Protein AF-A0A382U7K1-F1 (afdb_monomer_lite)

Sequence (110 aa):
MDHVDDGGIMKIWDPHFHIWDVSQTTTSGHDPEQLFAPEGNPVYTLERYEKDMAIEGFELTGGAFVEAVSVCHVDDDGPSFEACCLAETSWTSKEMDGSDLEYRIVASAS

Secondary structure (DSSP, 8-state):
---------EEEEEEEE--EE-STT--S-S-TTTS--GGG-SEE-HHHHHHHT--TTEEEEEEEEE--HHHH-TT--HHHHHHHHHHHHHHHHHHHTT-SSEEEEE-S--

pLDDT: mean 89.63, std 11.43, range [42.97, 98.0]

Radius of gyration: 16.62 Å; chains: 1; bounding box: 44×28×50 Å

Organism: NCBI:txid408172

Foldseek 3Di:
DDPPPPLAQAEDAAAEDEWAALDPPDLQLAQSVQDDAVVPNRGRAPVNVLVVVPDPSYDYQEYEYEDCLCVRCVPDDDPSSQSSQVSNVVVNVVSVVVDPHDYHYPTPHD

Structure (mmCIF, N/CA/C/O backbone):
data_AF-A0A382U7K1-F1
#
_entry.id   AF-A0A382U7K1-F1
#
loop_
_atom_site.group_PDB
_atom_site.id
_atom_site.type_symbol
_atom_site.label_atom_id
_atom_site.label_alt_id
_atom_site.label_comp_id
_atom_site.label_asym_id
_atom_site.label_entity_id
_atom_site.label_seq_id
_atom_site.pdbx_PDB_ins_code
_atom_site.Cartn_x
_atom_site.Cartn_y
_atom_site.Cartn_z
_atom_site.occupancy
_atom_site.B_iso_or_equiv
_atom_site.auth_seq_id
_atom_site.auth_comp_id
_atom_site.auth_asym_id
_atom_site.auth_atom_id
_atom_site.pdbx_PDB_model_num
ATOM 1 N N . MET A 1 1 ? -25.778 -19.905 31.784 1.00 43.69 1 MET A N 1
ATOM 2 C CA . MET A 1 1 ? -24.937 -18.705 31.951 1.00 43.69 1 MET A CA 1
ATOM 3 C C . MET A 1 1 ? -24.908 -18.100 30.571 1.00 43.69 1 MET A C 1
ATOM 5 O O . MET A 1 1 ? -24.118 -18.522 29.737 1.00 43.69 1 MET A O 1
ATOM 9 N N . ASP A 1 2 ? -25.930 -17.302 30.293 1.00 42.97 2 ASP A N 1
ATOM 10 C CA . ASP A 1 2 ? -26.210 -16.796 28.955 1.00 42.97 2 ASP A CA 1
ATOM 11 C C . ASP A 1 2 ? -25.107 -15.801 28.592 1.00 42.97 2 ASP A C 1
ATOM 13 O O . ASP A 1 2 ? -24.891 -14.827 29.314 1.00 42.97 2 ASP A O 1
ATOM 17 N N . HIS A 1 3 ? -24.341 -16.096 27.540 1.00 52.91 3 HIS A N 1
ATOM 18 C CA . HIS A 1 3 ? -23.464 -15.101 26.935 1.00 52.91 3 HIS A CA 1
ATOM 19 C C . HIS A 1 3 ? -24.367 -14.088 26.240 1.00 52.91 3 HIS A C 1
ATOM 21 O O . HIS A 1 3 ? -24.995 -14.389 25.228 1.00 52.91 3 HIS A O 1
ATOM 27 N N . VAL A 1 4 ? -24.466 -12.907 26.838 1.00 51.25 4 VAL A N 1
ATOM 28 C CA . VAL A 1 4 ? -24.929 -11.712 26.146 1.00 51.25 4 VAL A CA 1
ATOM 29 C C . VAL A 1 4 ? -23.795 -11.341 25.196 1.00 51.25 4 VAL A C 1
ATOM 31 O O . VAL A 1 4 ? -22.720 -10.955 25.650 1.00 51.25 4 VAL A O 1
ATOM 34 N N . ASP A 1 5 ? -24.014 -11.553 23.902 1.00 57.94 5 ASP A N 1
ATOM 35 C CA . ASP A 1 5 ? -23.188 -10.983 22.840 1.00 57.94 5 ASP A CA 1
ATOM 36 C C . ASP A 1 5 ? -23.487 -9.477 22.845 1.00 57.94 5 ASP A C 1
ATOM 38 O O . ASP A 1 5 ? -24.468 -9.006 22.266 1.00 57.94 5 ASP A O 1
ATOM 42 N N . ASP A 1 6 ? -22.763 -8.741 23.688 1.00 54.47 6 ASP A N 1
ATOM 43 C CA . ASP A 1 6 ? -22.776 -7.283 23.667 1.00 54.47 6 ASP A CA 1
ATOM 44 C C . ASP A 1 6 ? -22.215 -6.911 22.299 1.00 54.47 6 ASP A C 1
ATOM 46 O O . ASP A 1 6 ? -21.104 -7.338 22.003 1.00 54.47 6 ASP A O 1
ATOM 50 N N . GLY A 1 7 ? -23.000 -6.231 21.456 1.00 61.44 7 GLY A N 1
ATOM 51 C CA . GLY A 1 7 ? -22.703 -5.917 20.051 1.00 61.44 7 GLY A CA 1
ATOM 52 C C . GLY A 1 7 ? -21.448 -5.058 19.867 1.00 61.44 7 GLY A C 1
ATOM 53 O O . GLY A 1 7 ? -21.519 -3.911 19.432 1.00 61.44 7 GLY A O 1
ATOM 54 N N . GLY A 1 8 ? -20.306 -5.607 20.258 1.00 74.69 8 GLY A N 1
ATOM 55 C CA . GLY A 1 8 ? -19.006 -4.990 20.317 1.00 74.69 8 GLY A CA 1
ATOM 56 C C . GLY A 1 8 ? -18.363 -5.034 18.949 1.00 74.69 8 GLY A C 1
ATOM 57 O O . GLY A 1 8 ? -18.418 -6.034 18.237 1.00 74.69 8 GLY A O 1
ATOM 58 N N . ILE A 1 9 ? -17.743 -3.918 18.594 1.00 90.50 9 ILE A N 1
ATOM 59 C CA . ILE A 1 9 ? -17.032 -3.781 17.334 1.00 90.50 9 ILE A CA 1
ATOM 60 C C . ILE A 1 9 ? -15.829 -4.733 17.344 1.00 90.50 9 ILE A C 1
ATOM 62 O O . ILE A 1 9 ? -14.986 -4.680 18.245 1.00 90.50 9 ILE A O 1
ATOM 66 N N . MET A 1 10 ? -15.749 -5.611 16.347 1.00 93.88 10 MET A N 1
ATOM 67 C CA . MET A 1 10 ? -14.627 -6.521 16.160 1.00 93.88 10 MET A CA 1
ATOM 68 C C . MET A 1 10 ? -13.462 -5.775 15.512 1.00 93.88 10 MET A C 1
ATOM 70 O O . MET A 1 10 ? -13.532 -5.349 14.361 1.00 93.88 10 MET A O 1
ATOM 74 N N . LYS A 1 11 ? -12.356 -5.646 16.243 1.00 95.12 11 LYS A N 1
ATOM 75 C CA . LYS A 1 11 ? -11.125 -5.064 15.703 1.00 95.12 11 LYS A CA 1
ATOM 76 C C . LYS A 1 11 ? -10.462 -6.044 14.736 1.00 95.12 11 LYS A C 1
ATOM 78 O O . LYS A 1 11 ? -10.222 -7.194 15.101 1.00 95.12 11 LYS A O 1
ATOM 83 N N . ILE A 1 12 ? -10.142 -5.575 13.535 1.00 95.38 12 ILE A N 1
ATOM 84 C CA . ILE A 1 12 ? -9.416 -6.321 12.506 1.00 95.38 12 ILE A CA 1
ATOM 85 C C . ILE A 1 12 ? -8.080 -5.638 12.247 1.00 95.38 12 ILE A C 1
ATOM 87 O O . ILE A 1 12 ? -7.998 -4.419 12.119 1.00 95.38 12 ILE A O 1
ATOM 91 N N . TRP A 1 13 ? -7.034 -6.443 12.133 1.00 97.44 13 TRP A N 1
ATOM 92 C CA . TRP A 1 13 ? -5.769 -6.050 11.528 1.00 97.44 13 TRP A CA 1
ATOM 93 C C . TRP A 1 13 ? -5.607 -6.907 10.274 1.00 97.44 13 TRP A C 1
ATOM 95 O O . TRP A 1 13 ? -5.593 -8.133 10.396 1.00 97.44 13 TRP A O 1
ATOM 105 N N . ASP A 1 14 ? -5.587 -6.295 9.090 1.00 97.62 14 ASP A N 1
ATOM 106 C CA . ASP A 1 14 ? -5.581 -7.044 7.829 1.00 97.62 14 ASP A CA 1
ATOM 107 C C . ASP A 1 14 ? -4.165 -7.557 7.530 1.00 97.62 14 ASP A C 1
ATOM 109 O O . ASP A 1 14 ? -3.274 -6.757 7.245 1.00 97.62 14 ASP A O 1
ATOM 113 N N . PRO A 1 15 ? -3.907 -8.874 7.598 1.00 96.94 15 PRO A N 1
ATOM 114 C CA . PRO A 1 15 ? -2.559 -9.391 7.437 1.00 96.94 15 PRO A CA 1
ATOM 115 C C . PRO A 1 15 ? -2.042 -9.352 6.001 1.00 96.94 15 PRO A C 1
ATOM 117 O O . PRO A 1 15 ? -0.864 -9.650 5.803 1.00 96.94 15 PRO A O 1
ATOM 120 N N . HIS A 1 16 ? -2.890 -9.057 5.015 1.00 97.19 16 HIS A N 1
ATOM 121 C CA . HIS A 1 16 ? -2.497 -9.066 3.615 1.00 97.19 16 HIS A CA 1
ATOM 122 C C . HIS A 1 16 ? -3.456 -8.220 2.781 1.00 97.19 16 HIS A C 1
ATOM 124 O O . HIS A 1 16 ? -4.501 -8.699 2.344 1.00 97.19 16 HIS A O 1
ATOM 130 N N . PHE A 1 17 ? -3.022 -7.015 2.425 1.00 96.31 17 PHE A N 1
ATOM 131 C CA . PHE A 1 17 ? -3.714 -6.187 1.440 1.00 96.31 17 PHE A CA 1
ATOM 132 C C . PHE A 1 17 ? -2.754 -5.615 0.393 1.00 96.31 17 PHE A C 1
ATOM 134 O O . PHE A 1 17 ? -1.529 -5.670 0.533 1.00 96.31 17 PHE A O 1
ATOM 141 N N . HIS A 1 18 ? -3.341 -5.053 -0.663 1.00 95.38 18 HIS A N 1
ATOM 142 C CA . HIS A 1 18 ? -2.631 -4.383 -1.743 1.00 95.38 18 HIS A CA 1
ATOM 143 C C . HIS A 1 18 ? -3.318 -3.063 -2.090 1.00 95.38 18 HIS A C 1
ATOM 145 O O . HIS A 1 18 ? -4.544 -2.960 -2.064 1.00 95.38 18 HIS A O 1
ATOM 151 N N . ILE A 1 19 ? -2.506 -2.088 -2.473 1.00 95.69 19 ILE A N 1
ATOM 152 C CA . ILE A 1 19 ? -2.892 -0.813 -3.079 1.00 95.69 19 ILE A CA 1
ATOM 153 C C . ILE A 1 19 ? -2.011 -0.591 -4.305 1.00 95.69 19 ILE A C 1
ATOM 155 O O . ILE A 1 19 ? -0.894 -1.112 -4.360 1.00 95.69 19 ILE A O 1
ATOM 159 N N . TRP A 1 20 ? -2.521 0.107 -5.316 1.00 95.44 20 TRP A N 1
ATOM 160 C CA . TRP A 1 20 ? -1.814 0.234 -6.590 1.00 95.44 20 TRP A CA 1
ATOM 161 C C . TRP A 1 20 ? -2.320 1.391 -7.450 1.00 95.44 20 TRP A C 1
ATOM 163 O O . TRP A 1 20 ? -3.441 1.880 -7.291 1.00 95.44 20 TRP A O 1
ATOM 173 N N . ASP A 1 21 ? -1.496 1.789 -8.418 1.00 95.25 21 ASP A N 1
ATOM 174 C CA . ASP A 1 21 ? -1.821 2.775 -9.446 1.00 95.25 21 ASP A CA 1
ATOM 175 C C . ASP A 1 21 ? -1.578 2.158 -10.832 1.00 95.25 21 ASP A C 1
ATOM 177 O O . ASP A 1 21 ? -0.434 1.926 -11.216 1.00 95.25 21 ASP A O 1
ATOM 181 N N . VAL A 1 22 ? -2.649 1.902 -11.592 1.00 94.50 22 VAL A N 1
ATOM 182 C CA . VAL A 1 22 ? -2.589 1.430 -12.991 1.00 94.50 22 VAL A CA 1
ATOM 183 C C . VAL A 1 22 ? -2.773 2.554 -14.021 1.00 94.50 22 VAL A C 1
ATOM 185 O O . VAL A 1 22 ? -3.117 2.311 -15.179 1.00 94.50 22 VAL A O 1
ATOM 188 N N . SER A 1 23 ? -2.598 3.818 -13.629 1.00 94.38 23 SER A N 1
ATOM 189 C CA . SER A 1 23 ? -2.627 4.937 -14.572 1.00 94.38 23 SER A CA 1
ATOM 190 C C . SER A 1 23 ? -1.428 4.897 -15.530 1.00 94.38 23 SER A C 1
ATOM 192 O O . SER A 1 23 ? -0.366 4.361 -15.223 1.00 94.38 23 SER A O 1
ATOM 194 N N . GLN A 1 24 ? -1.562 5.523 -16.705 1.00 88.44 24 GLN A N 1
ATOM 195 C CA . GLN A 1 24 ? -0.493 5.550 -17.721 1.00 88.44 24 GLN A CA 1
ATOM 196 C C . GLN A 1 24 ? 0.809 6.217 -17.246 1.00 88.44 24 GLN A C 1
ATOM 198 O O . GLN A 1 24 ? 1.850 6.049 -17.873 1.00 88.44 24 GLN A O 1
ATOM 203 N N . THR A 1 25 ? 0.748 7.011 -16.178 1.00 88.81 25 THR A N 1
ATOM 204 C CA . THR A 1 25 ? 1.889 7.741 -15.611 1.00 88.81 25 THR A CA 1
ATOM 205 C C . THR A 1 25 ? 2.275 7.213 -14.232 1.00 88.81 25 THR A C 1
ATOM 207 O O . THR A 1 25 ? 2.865 7.953 -13.444 1.00 88.81 25 THR A O 1
ATOM 210 N N . THR A 1 26 ? 1.898 5.970 -13.921 1.00 91.44 26 THR A N 1
ATOM 211 C CA . THR A 1 26 ? 2.148 5.362 -12.616 1.00 91.44 26 THR A CA 1
ATOM 212 C C . THR A 1 26 ? 3.635 5.333 -12.275 1.00 91.44 26 THR A C 1
ATOM 214 O O . THR A 1 26 ? 4.507 5.146 -13.124 1.00 91.44 26 THR A O 1
ATOM 217 N N . THR A 1 27 ? 3.913 5.529 -10.990 1.00 91.25 27 THR A N 1
ATOM 218 C CA . THR A 1 27 ? 5.245 5.352 -10.390 1.00 91.25 27 THR A CA 1
ATOM 219 C C . THR A 1 27 ? 5.224 4.287 -9.300 1.00 91.25 27 THR A C 1
ATOM 221 O O . THR A 1 27 ? 6.185 4.171 -8.546 1.00 91.25 27 THR A O 1
ATOM 224 N N . SER A 1 28 ? 4.127 3.526 -9.213 1.00 90.62 28 SER A N 1
ATOM 225 C CA . SER A 1 28 ? 3.937 2.519 -8.171 1.00 90.62 28 SER A CA 1
ATOM 226 C C . SER A 1 28 ? 4.763 1.255 -8.388 1.00 90.62 28 SER A C 1
ATOM 228 O O . SER A 1 28 ? 4.867 0.479 -7.466 1.00 90.62 28 SER A O 1
ATOM 230 N N . GLY A 1 29 ? 5.409 1.053 -9.541 1.00 89.81 29 GLY A N 1
ATOM 231 C CA . GLY A 1 29 ? 6.297 -0.098 -9.765 1.00 89.81 29 GLY A CA 1
ATOM 232 C C . GLY A 1 29 ? 5.590 -1.387 -10.194 1.00 89.81 29 GLY A C 1
ATOM 233 O O . GLY A 1 29 ? 6.251 -2.288 -10.701 1.00 89.81 29 GLY A O 1
ATOM 234 N N . HIS A 1 30 ? 4.266 -1.470 -10.071 1.00 88.56 30 HIS A N 1
ATOM 235 C CA 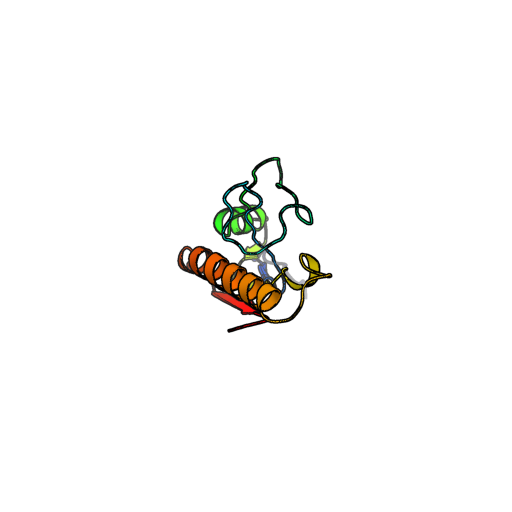. HIS A 1 30 ? 3.461 -2.617 -10.503 1.00 88.56 30 HIS A CA 1
ATOM 236 C C . HIS A 1 30 ? 3.350 -2.656 -12.028 1.00 88.56 30 HIS A C 1
ATOM 238 O O . HIS A 1 30 ? 3.447 -1.622 -12.693 1.00 88.56 30 HIS A O 1
ATOM 244 N N . ASP A 1 31 ? 3.091 -3.841 -12.582 1.00 88.31 31 ASP A N 1
ATOM 245 C CA . ASP A 1 31 ? 2.697 -3.968 -13.986 1.00 88.31 31 ASP A CA 1
ATOM 246 C C . ASP A 1 31 ? 1.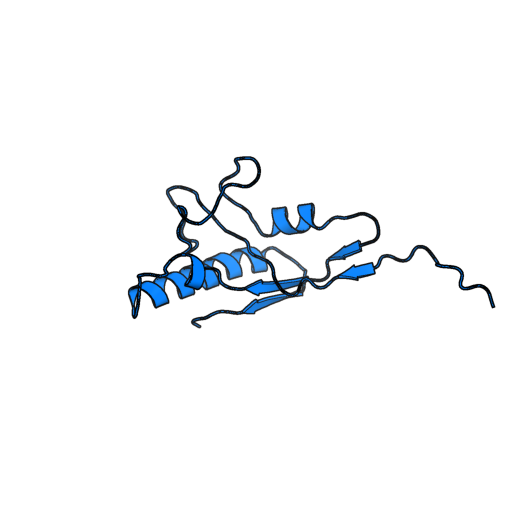191 -3.659 -14.111 1.00 88.31 31 ASP A C 1
ATOM 248 O O . ASP A 1 31 ? 0.361 -4.431 -13.610 1.00 88.31 31 ASP A O 1
ATOM 252 N N . PRO A 1 32 ? 0.798 -2.546 -14.765 1.00 86.00 32 PRO A N 1
ATOM 253 C CA . PRO A 1 32 ? -0.606 -2.203 -14.941 1.00 86.00 32 PRO A CA 1
ATOM 254 C C . PRO A 1 32 ? -1.377 -3.206 -15.811 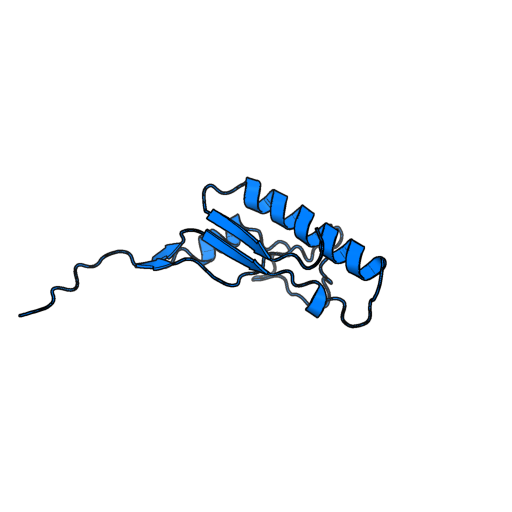1.00 86.00 32 PRO A C 1
ATOM 256 O O . PRO A 1 32 ? -2.605 -3.195 -15.763 1.00 86.00 32 PRO A O 1
ATOM 259 N N . GLU A 1 33 ? -0.705 -4.063 -16.590 1.00 88.19 33 GLU A N 1
ATOM 260 C CA . GLU A 1 33 ? -1.355 -5.101 -17.399 1.00 88.19 33 GLU A CA 1
ATOM 261 C C . GLU A 1 33 ? -1.773 -6.332 -16.575 1.00 88.19 33 GLU A C 1
ATOM 263 O O . GLU A 1 33 ? -2.718 -7.025 -16.962 1.00 88.19 33 GLU A O 1
ATOM 268 N N . GLN A 1 34 ? -1.131 -6.587 -15.425 1.00 88.81 34 GLN A N 1
ATOM 269 C CA . GLN A 1 34 ? -1.501 -7.689 -14.518 1.00 88.81 34 GLN A CA 1
ATOM 270 C C . GLN A 1 34 ? -2.586 -7.301 -13.506 1.00 88.81 34 GLN A C 1
ATOM 272 O O . GLN A 1 34 ? -3.209 -8.168 -12.888 1.00 88.81 34 GLN A O 1
ATOM 277 N N . LEU A 1 35 ? -2.817 -6.002 -13.318 1.00 89.44 35 LEU A N 1
ATOM 278 C CA . LEU A 1 35 ? -3.774 -5.459 -12.358 1.00 89.44 35 LEU A CA 1
ATOM 279 C C . LEU A 1 35 ? -4.993 -4.861 -13.065 1.00 89.44 35 LEU A C 1
ATOM 281 O O . LEU A 1 35 ? -5.098 -4.825 -14.288 1.00 89.44 35 LEU A O 1
ATOM 285 N N . PHE A 1 36 ? -5.971 -4.411 -12.283 1.00 91.06 36 PHE A N 1
ATOM 286 C CA . PHE A 1 36 ? -7.188 -3.799 -12.811 1.00 91.06 36 PHE A CA 1
ATOM 287 C C . PHE A 1 36 ? -7.530 -2.519 -12.057 1.00 91.06 36 PHE A C 1
ATOM 289 O O . PHE A 1 36 ? -7.047 -2.286 -10.956 1.00 91.06 36 PHE A O 1
ATOM 296 N N . ALA A 1 37 ? -8.385 -1.691 -12.651 1.00 93.56 37 ALA A N 1
ATOM 297 C CA . ALA A 1 37 ? -8.937 -0.493 -12.028 1.00 93.56 37 ALA A CA 1
ATOM 298 C C . ALA A 1 37 ? -10.256 -0.847 -11.314 1.00 93.56 37 ALA A C 1
ATOM 300 O O . ALA A 1 37 ? -11.271 -1.020 -12.006 1.00 93.56 37 ALA A O 1
ATOM 301 N N . PRO A 1 38 ? -10.303 -0.971 -9.970 1.00 91.50 38 PRO A N 1
ATOM 302 C CA . PRO A 1 38 ? -11.546 -1.282 -9.275 1.00 91.50 38 PRO A CA 1
ATOM 303 C C . PRO A 1 38 ? -12.576 -0.187 -9.553 1.00 91.50 38 PRO A C 1
ATOM 305 O O . PRO A 1 38 ? -12.306 1.003 -9.362 1.00 91.50 38 PRO A O 1
ATOM 308 N N . GLU A 1 39 ? -13.751 -0.588 -10.042 1.00 92.56 39 GLU A N 1
ATOM 309 C CA . GLU A 1 39 ? -14.840 0.318 -10.448 1.00 92.56 39 GLU A CA 1
ATOM 310 C C . GLU A 1 39 ? -14.427 1.353 -11.514 1.00 92.56 39 GLU A C 1
ATOM 312 O O . GLU A 1 39 ? -15.011 2.429 -11.622 1.00 92.56 39 GLU A O 1
ATOM 317 N N . GLY A 1 40 ? -13.400 1.045 -12.312 1.00 93.56 40 GLY A N 1
ATOM 318 C CA . GLY A 1 40 ? -12.894 1.934 -13.357 1.00 93.56 40 GLY A CA 1
ATOM 319 C C . GLY A 1 40 ? -12.041 3.101 -12.853 1.00 93.56 40 GLY A C 1
ATOM 320 O O . GLY A 1 40 ? -11.655 3.942 -13.663 1.00 93.56 40 GLY A O 1
ATOM 321 N N . ASN A 1 41 ? -11.714 3.163 -11.558 1.00 93.81 41 ASN A N 1
ATOM 322 C CA . ASN A 1 41 ? -10.747 4.128 -11.038 1.00 93.81 41 ASN A CA 1
ATOM 323 C C . ASN A 1 41 ? -9.338 3.498 -11.035 1.00 93.81 41 ASN A C 1
ATOM 325 O O . ASN A 1 41 ? -9.133 2.496 -10.345 1.00 93.81 41 ASN A O 1
ATOM 329 N N . PRO A 1 42 ? -8.384 4.054 -11.808 1.00 94.94 42 PRO A N 1
ATOM 330 C CA . PRO A 1 42 ? -7.056 3.473 -11.985 1.00 94.94 42 PRO A CA 1
ATOM 331 C C . PRO A 1 42 ? -6.166 3.565 -10.744 1.00 94.94 42 PRO A C 1
ATOM 333 O O . PRO A 1 42 ? -5.152 2.880 -10.700 1.00 94.94 42 PRO A O 1
ATOM 336 N N . VAL A 1 43 ? -6.522 4.382 -9.749 1.00 96.12 43 VAL A N 1
ATOM 337 C CA . VAL A 1 43 ? -5.746 4.516 -8.512 1.00 96.12 43 VAL A CA 1
ATOM 338 C C . VAL A 1 43 ? -6.553 3.943 -7.353 1.00 96.12 43 VAL A C 1
ATOM 340 O O . VAL A 1 43 ? -7.602 4.474 -6.972 1.00 96.12 43 VAL A O 1
ATOM 343 N N . TYR A 1 44 ? -6.067 2.839 -6.800 1.00 96.19 44 TYR A N 1
ATOM 344 C CA . TYR A 1 44 ? -6.593 2.221 -5.593 1.00 96.19 44 TYR A CA 1
ATOM 345 C C . TYR A 1 44 ? -5.696 2.621 -4.419 1.00 96.19 44 TYR A C 1
ATOM 347 O O . TYR A 1 44 ? -4.683 1.979 -4.160 1.00 96.19 44 TYR A O 1
ATOM 355 N N . THR A 1 45 ? -6.036 3.748 -3.786 1.00 96.25 45 THR A N 1
ATOM 356 C CA . THR A 1 45 ? -5.285 4.374 -2.684 1.00 96.25 45 THR A CA 1
ATOM 357 C C . THR A 1 45 ? -5.541 3.693 -1.344 1.00 96.25 45 THR A C 1
ATOM 359 O O . THR A 1 45 ? -6.540 2.987 -1.177 1.00 96.25 45 THR A O 1
ATOM 362 N N . LEU A 1 46 ? -4.696 3.984 -0.350 1.00 97.56 46 LEU A N 1
ATOM 363 C CA . LEU A 1 46 ? -4.931 3.537 1.027 1.00 97.56 46 LEU A CA 1
ATOM 364 C C . LEU A 1 46 ? -6.251 4.077 1.590 1.00 97.56 46 LEU A C 1
ATOM 366 O O . LEU A 1 46 ? -7.029 3.322 2.162 1.00 97.56 46 LEU A O 1
ATOM 370 N N . GLU A 1 47 ? -6.549 5.358 1.354 1.00 96.69 47 GLU A N 1
ATOM 371 C CA . GLU A 1 47 ? -7.808 5.984 1.788 1.00 96.69 47 GLU A CA 1
ATOM 372 C C . GLU A 1 47 ? -9.034 5.247 1.224 1.00 96.69 47 GLU A C 1
ATOM 374 O O . GLU A 1 47 ? -10.066 5.117 1.885 1.00 96.69 47 GLU A O 1
ATOM 379 N N . ARG A 1 48 ? -8.947 4.775 -0.025 1.00 96.25 48 ARG A N 1
ATOM 380 C CA . ARG A 1 48 ? -10.034 4.015 -0.641 1.00 96.25 48 ARG A CA 1
ATOM 381 C C . ARG A 1 48 ? -10.157 2.631 -0.020 1.00 96.25 48 ARG A C 1
ATOM 383 O O . ARG A 1 48 ? -11.264 2.250 0.340 1.00 96.25 48 ARG A O 1
ATOM 390 N N . TYR A 1 49 ? -9.039 1.936 0.160 1.00 96.75 49 TYR A N 1
ATOM 391 C CA . TYR A 1 49 ? -9.013 0.657 0.860 1.00 96.75 49 TYR A CA 1
ATOM 392 C C . TYR A 1 49 ? -9.632 0.761 2.267 1.00 96.75 49 TYR A C 1
ATOM 394 O O . TYR A 1 49 ? -10.491 -0.040 2.620 1.00 96.75 49 TYR A O 1
ATOM 402 N N . GLU A 1 50 ? -9.292 1.789 3.047 1.00 97.06 50 GLU A N 1
ATOM 403 C CA . GLU A 1 50 ? -9.869 2.004 4.382 1.00 97.06 50 GLU A CA 1
ATOM 404 C C . GLU A 1 50 ? -11.388 2.215 4.349 1.00 97.06 50 GLU A C 1
ATOM 406 O O . GLU A 1 50 ? -12.104 1.704 5.212 1.00 97.06 50 GLU A O 1
ATOM 411 N N . LYS A 1 51 ? -11.899 2.932 3.338 1.00 95.56 51 LYS A N 1
ATOM 412 C CA . LYS A 1 51 ? -13.347 3.089 3.121 1.00 95.56 51 LYS A CA 1
ATOM 413 C C . LYS A 1 51 ? -14.013 1.768 2.760 1.00 95.56 51 LYS A C 1
ATOM 415 O O . LYS A 1 51 ? -15.101 1.497 3.262 1.00 95.56 51 LYS A O 1
ATOM 420 N N . ASP A 1 52 ? -13.369 0.951 1.935 1.00 94.56 52 ASP A N 1
ATOM 421 C CA . ASP A 1 52 ? -13.887 -0.365 1.551 1.00 94.56 52 ASP A CA 1
ATOM 422 C C . ASP A 1 52 ? -13.896 -1.336 2.749 1.00 94.56 52 ASP A C 1
ATOM 424 O O . ASP A 1 52 ? -14.771 -2.196 2.852 1.00 94.56 52 ASP A O 1
ATOM 428 N N . MET A 1 53 ? -12.990 -1.137 3.713 1.00 95.00 53 MET A N 1
ATOM 429 C CA . MET A 1 53 ? -12.927 -1.880 4.976 1.00 95.00 53 MET A CA 1
ATOM 430 C C . MET A 1 53 ? -13.859 -1.342 6.074 1.00 95.00 53 MET A C 1
ATOM 432 O O . MET A 1 53 ? -13.947 -1.943 7.149 1.00 95.00 53 MET A O 1
ATOM 436 N N . ALA A 1 54 ? -14.593 -0.250 5.830 1.00 93.06 54 ALA A N 1
ATOM 437 C CA . ALA A 1 54 ? -15.563 0.313 6.771 1.00 93.06 54 ALA A CA 1
ATOM 438 C C . ALA A 1 54 ? -16.865 -0.515 6.807 1.00 93.06 54 ALA A C 1
ATOM 440 O O . ALA A 1 54 ? -17.930 -0.083 6.359 1.00 93.06 54 ALA A O 1
ATOM 441 N N . ILE A 1 55 ? -16.769 -1.732 7.345 1.00 90.50 55 ILE A N 1
ATOM 442 C CA . ILE A 1 55 ? -17.853 -2.716 7.422 1.00 90.50 55 ILE A CA 1
ATOM 443 C C . ILE A 1 55 ? -18.531 -2.634 8.795 1.00 90.50 55 ILE A C 1
ATOM 445 O O . ILE A 1 55 ? -17.870 -2.583 9.832 1.00 90.50 55 ILE A O 1
ATOM 449 N N . GLU A 1 56 ? -19.866 -2.654 8.822 1.00 92.88 56 GLU A N 1
ATOM 450 C CA . GLU A 1 56 ? -20.633 -2.646 10.073 1.00 92.88 56 GLU A CA 1
ATOM 451 C C . GLU A 1 56 ? -20.219 -3.808 10.992 1.00 92.88 56 GLU A C 1
ATOM 453 O O . GLU A 1 56 ? -20.134 -4.961 10.569 1.00 92.88 56 GLU A O 1
ATOM 458 N N . GLY A 1 57 ? -19.960 -3.492 12.263 1.00 93.31 57 GLY A N 1
ATOM 459 C CA . GLY A 1 57 ? -19.498 -4.462 13.257 1.00 93.31 57 GLY A CA 1
ATOM 460 C C . GLY A 1 57 ? -17.985 -4.686 13.273 1.00 93.31 57 GLY A C 1
ATOM 461 O O . GLY A 1 57 ? -17.513 -5.411 14.147 1.00 93.31 57 GLY A O 1
ATOM 462 N N . PHE A 1 58 ? -17.223 -4.035 12.388 1.00 93.31 58 PHE A N 1
ATOM 463 C CA . PHE A 1 58 ? -15.767 -4.139 12.331 1.00 93.31 58 PHE A CA 1
ATOM 464 C C . PHE A 1 58 ? -15.071 -2.775 12.429 1.00 93.31 58 PHE A C 1
ATOM 466 O O . PHE A 1 58 ? -15.600 -1.747 12.015 1.00 93.31 58 PHE A O 1
ATOM 473 N N . GLU A 1 59 ? -13.863 -2.776 12.987 1.00 95.25 59 GLU A N 1
ATOM 474 C CA . GLU A 1 59 ? -12.957 -1.623 13.036 1.00 95.25 59 GLU A CA 1
ATOM 475 C C . GLU A 1 59 ? -11.599 -2.060 12.494 1.00 95.25 59 GLU A C 1
ATOM 477 O O . GLU A 1 59 ? -10.928 -2.897 13.104 1.00 95.25 59 GLU A O 1
ATOM 482 N N . LEU A 1 60 ? -11.186 -1.499 11.358 1.00 97.12 60 LEU A N 1
ATOM 483 C CA . LEU A 1 60 ? -9.832 -1.681 10.849 1.00 97.12 60 LEU A CA 1
ATOM 484 C C . LEU A 1 60 ? -8.844 -0.943 11.763 1.00 97.12 60 LEU A C 1
ATOM 486 O O . LEU A 1 60 ? -9.017 0.232 12.068 1.00 97.12 60 LEU A O 1
ATOM 490 N N . THR A 1 61 ? -7.798 -1.642 12.190 1.00 97.12 61 THR A N 1
ATOM 491 C CA . THR A 1 61 ? -6.759 -1.114 13.093 1.00 97.12 61 THR A CA 1
ATOM 492 C C . THR A 1 61 ? -5.401 -0.943 12.413 1.00 97.12 61 THR A C 1
ATOM 494 O O . THR A 1 61 ? -4.468 -0.416 13.014 1.00 97.12 61 THR A O 1
ATOM 497 N N . GLY A 1 62 ? -5.292 -1.378 11.159 1.00 97.75 62 GLY A N 1
ATOM 498 C CA . GLY A 1 62 ? -4.065 -1.385 10.376 1.00 97.75 62 GLY A CA 1
ATOM 499 C C . GLY A 1 62 ? -3.972 -2.645 9.523 1.00 97.75 62 GLY A C 1
ATOM 500 O O . GLY A 1 62 ? -4.958 -3.367 9.343 1.00 97.75 62 GLY A O 1
ATOM 501 N N . GLY A 1 63 ? -2.774 -2.932 9.026 1.00 97.81 63 GLY A N 1
ATOM 502 C CA . GLY A 1 63 ? -2.539 -4.139 8.246 1.00 97.81 63 GLY A CA 1
ATOM 503 C C . GLY A 1 63 ? -1.115 -4.297 7.736 1.00 97.81 63 GLY A C 1
ATOM 504 O O . GLY A 1 63 ? -0.252 -3.449 7.971 1.00 97.81 63 GLY A O 1
ATOM 505 N N . ALA A 1 64 ? -0.870 -5.381 7.012 1.00 98.00 64 ALA A N 1
ATOM 506 C CA . ALA A 1 64 ? 0.352 -5.593 6.258 1.00 98.00 64 ALA A CA 1
ATOM 507 C C . ALA A 1 64 ? 0.083 -5.467 4.760 1.00 98.00 64 ALA A C 1
ATOM 509 O O . ALA A 1 64 ? -0.623 -6.275 4.156 1.00 98.00 64 ALA A O 1
ATOM 510 N N . PHE A 1 65 ? 0.703 -4.452 4.169 1.00 96.94 65 PHE A N 1
ATOM 511 C CA . PHE A 1 65 ? 0.860 -4.373 2.734 1.00 96.94 65 PHE A CA 1
ATOM 512 C C . PHE A 1 65 ? 1.905 -5.398 2.304 1.00 96.94 65 PHE A C 1
ATOM 514 O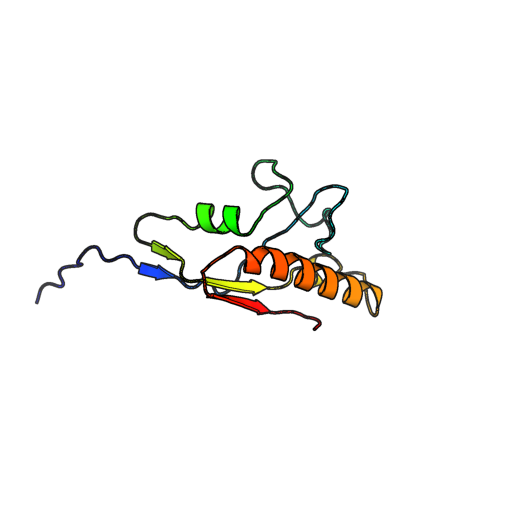 O . PHE A 1 65 ? 3.010 -5.431 2.856 1.00 96.94 65 PHE A O 1
ATOM 521 N N . VAL A 1 66 ? 1.564 -6.206 1.306 1.00 94.62 66 VAL A N 1
ATOM 522 C CA . VAL A 1 66 ? 2.483 -7.169 0.697 1.00 94.62 66 VAL A CA 1
ATOM 523 C C . VAL A 1 66 ? 2.769 -6.716 -0.726 1.00 94.62 66 VAL A C 1
ATOM 525 O O . VAL A 1 66 ? 1.847 -6.451 -1.488 1.00 94.62 66 VAL A O 1
ATOM 528 N N . GLU A 1 67 ? 4.044 -6.621 -1.082 1.00 90.69 67 GLU A N 1
ATOM 529 C CA . GLU A 1 67 ? 4.472 -6.223 -2.423 1.00 90.69 67 GLU A CA 1
ATOM 530 C C . GLU A 1 67 ? 3.914 -7.168 -3.510 1.00 90.69 67 GLU A C 1
ATOM 532 O O . GLU A 1 67 ? 3.965 -8.395 -3.373 1.00 90.69 67 GLU A O 1
ATOM 537 N N . ALA A 1 68 ? 3.382 -6.604 -4.596 1.00 87.94 68 ALA A N 1
ATOM 538 C CA . ALA A 1 68 ? 2.815 -7.335 -5.726 1.00 87.94 68 ALA A CA 1
ATOM 539 C C . ALA A 1 68 ? 3.789 -7.493 -6.912 1.00 87.94 68 ALA A C 1
ATOM 541 O O . ALA A 1 68 ? 3.486 -8.261 -7.832 1.00 87.94 68 ALA A O 1
ATOM 542 N N . VAL A 1 69 ? 4.962 -6.837 -6.904 1.00 84.19 69 VAL A N 1
ATOM 543 C CA . VAL A 1 69 ? 5.977 -6.896 -7.982 1.00 84.19 69 VAL A CA 1
ATOM 544 C C . VAL A 1 69 ? 6.307 -8.328 -8.408 1.00 84.19 69 VAL A C 1
ATOM 546 O O . VAL A 1 69 ? 6.383 -8.598 -9.603 1.00 84.19 69 VAL A O 1
ATOM 549 N N . SER A 1 70 ? 6.428 -9.270 -7.467 1.00 73.75 70 SER A N 1
ATOM 550 C CA . SER A 1 70 ? 6.728 -10.682 -7.778 1.00 73.75 70 SER A CA 1
ATOM 551 C C . SER A 1 70 ? 5.667 -11.392 -8.633 1.00 73.75 70 SER A C 1
ATOM 553 O O . SER A 1 70 ? 5.980 -12.359 -9.323 1.00 73.75 70 SER A O 1
ATOM 555 N N . VAL A 1 71 ? 4.421 -10.914 -8.605 1.00 79.38 71 VAL A N 1
ATOM 556 C CA . VAL A 1 71 ? 3.318 -11.406 -9.445 1.00 79.38 71 VAL A CA 1
ATOM 557 C C . VAL A 1 71 ? 3.218 -10.603 -10.743 1.00 79.38 71 VAL A C 1
ATOM 559 O O . VAL A 1 71 ? 2.773 -11.130 -11.758 1.00 79.38 71 VAL A O 1
ATOM 562 N N . CYS A 1 72 ? 3.643 -9.339 -10.715 1.00 81.56 72 CYS A N 1
ATOM 563 C CA . CYS A 1 72 ? 3.572 -8.423 -11.849 1.00 81.56 72 CYS A CA 1
ATOM 564 C C . CYS A 1 72 ? 4.689 -8.647 -12.878 1.00 81.56 72 CYS A C 1
ATOM 566 O O . CYS A 1 72 ? 4.448 -8.578 -14.074 1.00 81.56 72 CYS A O 1
ATOM 568 N N . HIS A 1 73 ? 5.903 -8.935 -12.413 1.00 84.50 73 HIS A N 1
ATOM 569 C CA . HIS A 1 73 ? 7.120 -8.929 -13.227 1.00 84.50 73 HIS A CA 1
ATOM 570 C C . HIS A 1 73 ? 7.766 -10.315 -13.271 1.00 84.50 73 HIS A C 1
ATOM 572 O O . HIS A 1 73 ? 8.945 -10.481 -12.973 1.00 84.50 73 HIS A O 1
ATOM 578 N N . VAL A 1 74 ? 6.973 -11.339 -13.600 1.00 83.44 74 VAL A N 1
ATOM 579 C CA . VAL A 1 74 ? 7.390 -12.757 -13.532 1.00 83.44 74 VAL A CA 1
ATOM 580 C C . VAL A 1 74 ? 8.559 -13.121 -14.455 1.00 83.44 74 VAL A C 1
ATOM 582 O O . VAL A 1 74 ? 9.237 -14.117 -14.204 1.00 83.44 74 VAL A O 1
ATOM 585 N N . ASP A 1 75 ? 8.779 -12.329 -15.505 1.00 86.25 75 ASP A N 1
ATOM 586 C CA . ASP A 1 75 ? 9.839 -12.526 -16.498 1.00 86.25 75 ASP A CA 1
ATOM 587 C C . ASP A 1 75 ? 11.055 -11.604 -16.278 1.00 86.25 75 ASP A C 1
ATOM 589 O O . ASP A 1 75 ? 12.068 -11.765 -16.963 1.00 86.25 75 ASP A O 1
ATOM 593 N N . ASP A 1 76 ? 10.981 -10.667 -15.326 1.00 84.56 76 ASP A N 1
ATOM 594 C CA . ASP A 1 76 ? 12.083 -9.757 -15.009 1.00 84.56 76 ASP A CA 1
ATOM 595 C C . ASP A 1 76 ? 12.952 -10.313 -13.877 1.00 84.56 76 ASP A C 1
ATOM 597 O O . ASP A 1 76 ? 12.477 -10.929 -12.922 1.00 84.56 76 ASP A O 1
ATOM 601 N N . ASP A 1 77 ? 14.253 -10.037 -13.946 1.00 84.88 77 ASP A N 1
ATOM 602 C CA . ASP A 1 77 ? 15.206 -10.390 -12.904 1.00 84.88 77 ASP A CA 1
ATOM 603 C C . ASP A 1 77 ? 16.233 -9.278 -12.641 1.00 84.88 77 ASP A C 1
ATOM 605 O O . ASP A 1 77 ? 16.339 -8.272 -13.349 1.00 84.88 77 ASP A O 1
ATOM 609 N N . GLY A 1 78 ? 16.986 -9.440 -11.552 1.00 86.88 78 GLY A N 1
ATOM 610 C CA . GLY A 1 78 ? 18.109 -8.565 -11.240 1.00 86.88 78 GLY A CA 1
ATOM 611 C C . GLY A 1 78 ? 17.705 -7.092 -11.049 1.00 86.88 78 GLY A C 1
ATOM 612 O O . GLY A 1 78 ? 16.710 -6.810 -10.381 1.00 86.88 78 GLY A O 1
ATOM 613 N N . PRO A 1 79 ? 18.485 -6.130 -11.581 1.00 91.12 79 PRO A N 1
ATOM 614 C CA . PRO A 1 79 ? 18.290 -4.712 -11.277 1.00 91.12 79 PRO A CA 1
ATOM 615 C C . PRO A 1 79 ? 16.957 -4.105 -11.735 1.00 91.12 79 PRO A C 1
ATOM 617 O O . PRO A 1 79 ? 16.525 -3.120 -11.140 1.00 91.12 79 PRO A O 1
ATOM 620 N N . SER A 1 80 ? 16.318 -4.626 -12.792 1.00 88.94 80 SER A N 1
ATOM 621 C CA . SER A 1 80 ? 15.012 -4.104 -13.228 1.00 88.94 80 SER A CA 1
ATOM 622 C C . SER A 1 80 ? 13.917 -4.495 -12.243 1.00 88.94 80 SER A C 1
ATOM 624 O O . SER A 1 80 ? 13.166 -3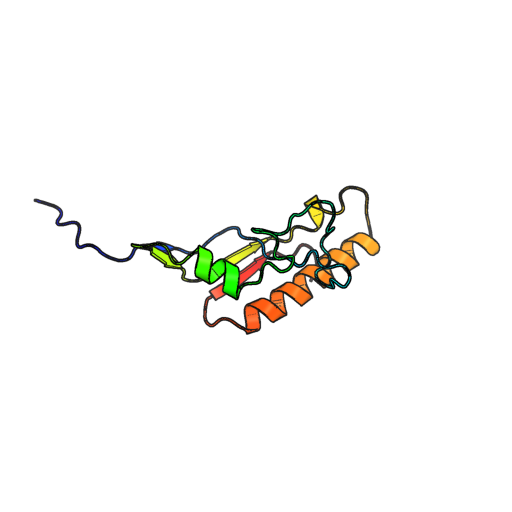.628 -11.804 1.00 88.94 80 SER A O 1
ATOM 626 N N . PHE A 1 81 ? 13.901 -5.761 -11.819 1.00 90.69 81 PHE A N 1
ATOM 627 C CA . PHE A 1 81 ? 12.988 -6.254 -10.791 1.00 90.69 81 PHE A CA 1
ATOM 628 C C . PHE A 1 81 ? 13.165 -5.492 -9.468 1.00 90.69 81 PHE A C 1
ATOM 630 O O . PHE A 1 81 ? 12.197 -4.992 -8.901 1.00 90.69 81 PHE A O 1
ATOM 637 N N . GLU A 1 82 ? 14.413 -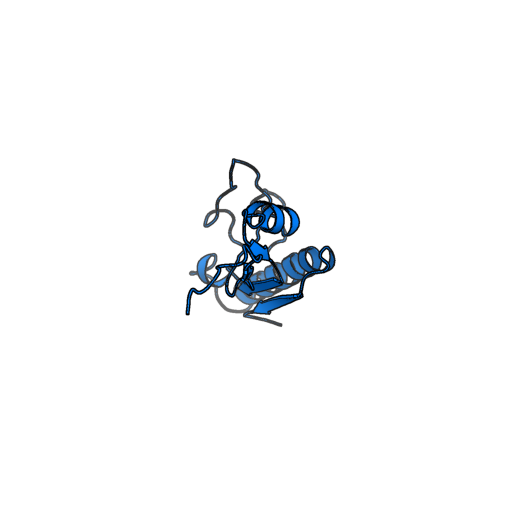5.315 -9.016 1.00 92.31 82 GLU A N 1
ATOM 638 C CA . GLU A 1 82 ? 14.724 -4.553 -7.797 1.00 92.31 82 GLU A CA 1
ATOM 639 C C . GLU A 1 82 ? 14.227 -3.100 -7.880 1.00 92.31 82 GLU A C 1
ATOM 641 O O . GLU A 1 82 ? 13.677 -2.572 -6.911 1.00 92.31 82 GLU A O 1
ATOM 646 N N . ALA A 1 83 ? 14.364 -2.455 -9.043 1.00 92.06 83 ALA A N 1
ATOM 647 C CA . ALA A 1 83 ? 13.860 -1.101 -9.248 1.00 92.06 83 ALA A CA 1
ATOM 648 C C . ALA A 1 83 ? 12.328 -1.027 -9.123 1.00 92.06 83 ALA A C 1
ATOM 650 O O . ALA A 1 83 ? 11.819 -0.062 -8.546 1.00 92.06 83 ALA A O 1
ATOM 651 N N . CYS A 1 84 ? 11.604 -2.040 -9.608 1.00 93.06 84 CYS A N 1
ATOM 652 C CA . CYS A 1 84 ? 10.157 -2.149 -9.429 1.00 93.06 84 CYS A CA 1
ATOM 653 C C . CYS A 1 84 ? 9.785 -2.328 -7.946 1.00 93.06 84 CYS A C 1
ATOM 655 O O . CYS A 1 84 ? 8.936 -1.584 -7.455 1.00 93.06 84 CYS A O 1
ATOM 657 N N . CYS A 1 85 ? 10.458 -3.222 -7.207 1.00 93.25 85 CYS A N 1
ATOM 658 C CA . CYS A 1 85 ? 10.239 -3.417 -5.762 1.00 93.25 85 CYS A CA 1
ATOM 659 C C . CYS A 1 85 ? 10.420 -2.113 -4.968 1.00 93.25 85 CYS A C 1
ATOM 661 O O . CYS A 1 85 ? 9.590 -1.735 -4.136 1.00 93.25 85 CYS A O 1
ATOM 663 N N . LEU A 1 86 ? 11.507 -1.384 -5.247 1.00 94.75 86 LEU A N 1
ATOM 664 C CA . LEU A 1 86 ? 11.802 -0.111 -4.588 1.00 94.75 86 LEU A CA 1
ATOM 665 C C . LEU A 1 86 ? 10.769 0.967 -4.935 1.00 94.75 86 LEU A C 1
ATOM 667 O O . LEU A 1 86 ? 10.419 1.775 -4.068 1.00 94.75 86 LEU A O 1
ATOM 671 N N . ALA A 1 87 ? 10.274 0.989 -6.176 1.00 94.81 87 ALA A N 1
ATOM 672 C CA . ALA A 1 87 ? 9.211 1.895 -6.596 1.00 94.81 87 ALA A CA 1
ATOM 673 C C . ALA A 1 87 ? 7.892 1.597 -5.860 1.00 94.81 87 ALA A C 1
ATOM 675 O O . ALA A 1 87 ? 7.307 2.525 -5.301 1.00 94.81 87 ALA A O 1
ATOM 676 N N . GLU A 1 88 ? 7.492 0.325 -5.757 1.00 94.88 88 GLU A N 1
ATOM 677 C CA . GLU A 1 88 ? 6.296 -0.113 -5.016 1.00 94.88 88 GLU A CA 1
ATOM 678 C C . GLU A 1 88 ? 6.384 0.217 -3.535 1.00 94.88 88 GLU A C 1
ATOM 680 O O . GLU A 1 88 ? 5.483 0.857 -2.985 1.00 94.88 88 GLU A O 1
ATOM 685 N N . THR A 1 89 ? 7.505 -0.114 -2.903 1.00 94.81 89 THR A N 1
ATOM 686 C CA . THR A 1 89 ? 7.742 0.211 -1.496 1.00 94.81 89 THR A CA 1
ATOM 687 C C . THR A 1 89 ? 7.716 1.724 -1.261 1.00 94.81 89 THR A C 1
ATOM 689 O O . THR A 1 89 ? 7.079 2.196 -0.316 1.00 94.81 89 THR A O 1
ATOM 692 N N . SER A 1 90 ? 8.355 2.513 -2.132 1.00 95.25 90 SER A N 1
ATOM 693 C CA . SER A 1 90 ? 8.406 3.978 -2.008 1.00 95.25 90 SER A CA 1
ATOM 694 C C . SER A 1 90 ? 7.054 4.644 -2.239 1.00 95.25 90 SER A C 1
ATOM 696 O O . SER A 1 90 ? 6.732 5.629 -1.575 1.00 95.25 90 SER A O 1
ATOM 698 N N . TRP A 1 91 ? 6.279 4.159 -3.209 1.00 95.81 91 TRP A N 1
ATOM 699 C CA . TRP A 1 91 ? 4.949 4.680 -3.501 1.00 95.81 91 TRP A CA 1
ATOM 700 C C . TRP A 1 91 ? 3.984 4.350 -2.363 1.00 95.81 91 TRP A C 1
ATOM 702 O O . TRP A 1 91 ? 3.365 5.253 -1.807 1.00 95.81 91 TRP A O 1
ATOM 712 N N . THR A 1 92 ? 3.968 3.090 -1.930 1.00 95.50 92 THR A N 1
ATOM 713 C CA . THR A 1 92 ? 3.139 2.613 -0.818 1.00 95.50 92 THR A CA 1
ATOM 714 C C . THR A 1 92 ? 3.469 3.343 0.476 1.00 95.50 92 THR A C 1
ATOM 716 O O . THR A 1 92 ? 2.561 3.767 1.178 1.00 95.50 92 THR A O 1
ATOM 719 N N . SER A 1 93 ? 4.751 3.568 0.782 1.00 95.81 93 SER A N 1
ATOM 720 C CA . SER A 1 93 ? 5.149 4.304 1.993 1.00 95.81 93 SER A CA 1
ATOM 721 C C . SER A 1 93 ? 4.521 5.700 2.060 1.00 95.81 93 SER A C 1
ATOM 723 O O . SER A 1 93 ? 4.065 6.108 3.121 1.00 95.81 93 SER A O 1
ATOM 725 N N . LYS A 1 94 ? 4.423 6.408 0.925 1.00 96.25 94 LYS A N 1
ATOM 726 C CA . LYS A 1 94 ? 3.786 7.736 0.865 1.00 96.25 94 LYS A CA 1
ATOM 727 C C . LYS A 1 94 ? 2.280 7.677 1.100 1.00 96.25 94 LYS A C 1
ATOM 729 O O . LYS A 1 94 ? 1.729 8.611 1.669 1.00 96.25 94 LYS A O 1
ATOM 734 N N . GLU A 1 95 ? 1.622 6.609 0.653 1.00 96.62 95 GLU A N 1
ATOM 735 C CA . GLU A 1 95 ? 0.207 6.378 0.958 1.00 96.62 95 GLU A CA 1
ATOM 736 C C . GLU A 1 95 ? 0.019 6.107 2.458 1.00 96.62 95 GLU A C 1
ATOM 738 O O . GLU A 1 95 ? -0.883 6.677 3.069 1.00 96.62 95 GLU A O 1
ATOM 743 N N . MET A 1 96 ? 0.908 5.311 3.070 1.00 95.50 96 MET A N 1
ATOM 744 C CA . MET A 1 96 ? 0.878 5.019 4.512 1.00 95.50 96 MET A CA 1
ATOM 745 C C . MET A 1 96 ? 1.102 6.264 5.376 1.00 95.50 96 MET A C 1
ATOM 747 O O . MET A 1 96 ? 0.451 6.393 6.408 1.00 95.50 96 MET A O 1
ATOM 751 N N . ASP A 1 97 ? 1.948 7.207 4.944 1.00 95.44 97 ASP A N 1
ATOM 752 C CA . ASP A 1 97 ? 2.155 8.495 5.631 1.00 95.44 97 ASP A CA 1
ATOM 753 C C . ASP A 1 97 ? 0.859 9.331 5.751 1.00 95.44 97 ASP A C 1
ATOM 755 O O . ASP A 1 97 ? 0.801 10.281 6.536 1.00 95.44 97 ASP A O 1
ATOM 759 N N . GLY A 1 98 ? -0.171 9.010 4.960 1.00 94.00 98 GLY A N 1
ATOM 760 C CA . GLY A 1 98 ? -1.476 9.668 4.975 1.00 94.00 98 GLY A CA 1
ATOM 761 C C . GLY A 1 98 ? -2.488 9.103 5.977 1.00 94.00 98 GLY A C 1
ATOM 762 O O . GLY A 1 98 ? -3.569 9.681 6.093 1.00 94.00 98 GLY A O 1
ATOM 763 N N . SER A 1 99 ? -2.177 8.009 6.682 1.00 96.12 99 SER A N 1
ATOM 764 C CA . SER A 1 99 ? -3.085 7.360 7.637 1.00 96.12 99 SER A CA 1
ATOM 765 C C . SER A 1 99 ? -2.540 7.374 9.066 1.00 96.12 99 SER A C 1
ATOM 767 O O . SER A 1 99 ? -1.334 7.332 9.298 1.00 96.12 99 SER A O 1
ATOM 769 N N . ASP A 1 100 ? -3.454 7.394 10.036 1.00 95.62 100 ASP A N 1
ATOM 770 C CA . ASP A 1 100 ? -3.146 7.261 11.464 1.00 95.62 100 ASP A CA 1
ATOM 771 C C . ASP A 1 100 ? -3.145 5.786 11.937 1.00 95.62 100 ASP A C 1
ATOM 773 O O . ASP A 1 100 ? -2.889 5.513 13.113 1.00 95.62 100 ASP A O 1
ATOM 777 N N . LEU A 1 101 ? -3.463 4.825 11.055 1.00 97.06 101 LEU A N 1
ATOM 778 C CA . LEU A 1 101 ? -3.515 3.395 11.382 1.00 97.06 101 LEU A CA 1
ATOM 779 C C . LEU A 1 101 ? -2.138 2.714 11.310 1.00 97.06 101 LEU A C 1
ATOM 781 O O . LEU A 1 101 ? -1.214 3.159 10.629 1.00 97.06 101 LEU A O 1
ATOM 785 N N . GLU A 1 102 ? -1.991 1.585 12.011 1.00 96.19 102 GLU A N 1
ATOM 786 C CA . GLU A 1 102 ? -0.708 0.882 12.105 1.00 96.19 102 GLU A CA 1
ATOM 787 C C . GLU A 1 102 ? -0.472 -0.071 10.924 1.00 96.19 102 GLU A C 1
ATOM 789 O O . GLU A 1 102 ? -0.776 -1.270 10.982 1.00 96.19 102 GLU A O 1
ATOM 794 N N . TYR A 1 103 ? 0.137 0.452 9.862 1.00 98.00 103 TYR A N 1
ATOM 795 C CA . TYR A 1 103 ? 0.530 -0.344 8.702 1.00 98.00 103 TYR A CA 1
ATOM 796 C C . TYR A 1 103 ? 1.976 -0.842 8.749 1.00 98.00 103 TYR A C 1
ATOM 798 O O . TYR A 1 103 ? 2.885 -0.211 9.295 1.00 98.00 103 TYR A O 1
ATOM 806 N N . ARG A 1 104 ? 2.198 -2.012 8.147 1.00 97.00 104 ARG A N 1
ATOM 807 C CA . ARG A 1 104 ? 3.514 -2.610 7.906 1.00 97.00 104 ARG A CA 1
ATOM 808 C C . ARG A 1 104 ? 3.674 -2.873 6.417 1.00 97.00 104 ARG A C 1
ATOM 810 O O . ARG A 1 104 ? 2.741 -3.340 5.778 1.00 97.00 104 ARG A O 1
ATOM 817 N N . ILE A 1 105 ? 4.863 -2.617 5.884 1.00 95.62 105 ILE A N 1
ATOM 818 C CA . ILE A 1 105 ? 5.214 -2.970 4.507 1.00 95.62 105 ILE A CA 1
ATOM 819 C C . ILE A 1 105 ? 6.089 -4.220 4.559 1.00 95.62 105 ILE A C 1
ATOM 821 O O . ILE A 1 105 ? 7.144 -4.222 5.197 1.00 95.62 105 ILE A O 1
ATOM 825 N N . VAL A 1 106 ? 5.638 -5.285 3.903 1.00 94.94 106 VAL A N 1
ATOM 826 C CA . VAL A 1 106 ? 6.412 -6.502 3.657 1.00 94.94 106 VAL A CA 1
ATOM 827 C C . VAL A 1 106 ? 7.047 -6.359 2.275 1.00 94.94 106 VAL A C 1
ATOM 829 O O . VAL A 1 106 ? 6.454 -6.739 1.267 1.00 94.94 106 VAL A O 1
ATOM 832 N N . ALA A 1 107 ? 8.225 -5.737 2.245 1.00 88.88 107 ALA A N 1
ATOM 833 C CA . ALA A 1 107 ? 8.959 -5.430 1.019 1.00 88.88 107 ALA A CA 1
ATOM 834 C C . ALA A 1 107 ? 9.881 -6.583 0.591 1.00 88.88 107 ALA A C 1
ATOM 836 O O . ALA A 1 107 ? 10.464 -7.260 1.446 1.00 88.88 107 ALA A O 1
ATOM 837 N N . SER A 1 108 ? 10.067 -6.765 -0.722 1.00 85.25 108 SER A N 1
ATOM 838 C CA . SER A 1 108 ? 11.057 -7.716 -1.259 1.00 85.25 108 SER A CA 1
ATOM 839 C C . SER A 1 108 ? 12.454 -7.095 -1.394 1.00 85.25 108 SER A C 1
ATOM 841 O O . SER A 1 108 ? 13.446 -7.823 -1.451 1.00 85.25 108 SER A O 1
ATOM 843 N N . ALA A 1 109 ? 12.536 -5.759 -1.411 1.00 77.12 109 ALA A N 1
ATOM 844 C CA . ALA A 1 109 ? 13.765 -4.964 -1.421 1.00 77.12 109 ALA A CA 1
ATOM 845 C C . ALA A 1 109 ? 13.621 -3.736 -0.499 1.00 77.12 109 ALA A C 1
ATOM 847 O O . ALA A 1 109 ? 12.521 -3.210 -0.342 1.00 77.12 109 ALA A O 1
ATOM 848 N N . SER A 1 110 ? 14.714 -3.281 0.126 1.00 61.66 110 SER A N 1
ATOM 849 C CA . SER A 1 110 ? 14.706 -2.194 1.127 1.00 61.66 110 SER A CA 1
ATOM 850 C C . SER A 1 110 ? 15.962 -1.338 1.096 1.00 61.66 110 SER A C 1
ATOM 852 O O . SER A 1 110 ? 17.050 -1.962 1.069 1.00 61.66 110 SER A O 1
#